Protein AF-A0A2D4GRT8-F1 (afdb_monomer_lite)

pLDDT: mean 92.21, std 10.58, range [47.88, 98.81]

Structure (mmCIF, N/CA/C/O backbone):
data_AF-A0A2D4GRT8-F1
#
_entry.id   AF-A0A2D4GRT8-F1
#
loop_
_atom_site.group_PDB
_atom_site.id
_atom_site.type_symbol
_atom_site.label_atom_id
_atom_site.label_alt_id
_atom_site.label_comp_id
_atom_site.label_asym_id
_atom_site.label_entity_id
_atom_site.label_seq_id
_atom_site.pdbx_PDB_ins_code
_atom_site.Cartn_x
_atom_site.Cartn_y
_atom_site.Cartn_z
_atom_site.occupancy
_atom_site.B_iso_or_equiv
_atom_site.auth_seq_id
_atom_site.auth_comp_id
_atom_site.auth_asym_id
_atom_site.auth_atom_id
_atom_site.pdbx_PDB_model_num
ATOM 1 N N . MET A 1 1 ? -21.016 11.960 30.760 1.00 47.88 1 MET A N 1
ATOM 2 C CA . MET A 1 1 ? -20.732 13.399 30.936 1.00 47.88 1 MET A CA 1
ATOM 3 C C . MET A 1 1 ? -21.434 14.141 29.796 1.00 47.88 1 MET A C 1
ATOM 5 O O . MET A 1 1 ? -21.063 13.926 28.653 1.00 47.88 1 MET A O 1
ATOM 9 N N . LYS A 1 2 ? -22.521 14.880 30.057 1.00 55.97 2 LYS A N 1
ATOM 10 C CA . LYS A 1 2 ? -23.228 15.712 29.059 1.00 55.97 2 LYS A CA 1
ATOM 11 C C . LYS A 1 2 ? -23.228 17.146 29.592 1.00 55.97 2 LYS A C 1
ATOM 13 O O . LYS A 1 2 ? -24.003 17.434 30.492 1.00 55.97 2 LYS A O 1
ATOM 18 N N . VAL A 1 3 ? -22.312 17.989 29.108 1.00 64.56 3 VAL A N 1
ATOM 19 C CA . VAL A 1 3 ? -22.168 19.398 29.547 1.00 64.56 3 VAL A CA 1
ATOM 20 C C . VAL A 1 3 ? -21.994 20.345 28.345 1.00 64.56 3 VAL A C 1
ATOM 22 O O . VAL A 1 3 ? -21.369 21.387 28.462 1.00 64.56 3 VAL A O 1
ATOM 25 N N . GLN A 1 4 ? -22.523 20.002 27.165 1.00 59.00 4 GLN A N 1
ATOM 26 C CA . GLN A 1 4 ? -22.635 20.945 26.042 1.00 59.00 4 GLN A CA 1
ATOM 27 C C . GLN A 1 4 ? -23.906 20.656 25.235 1.00 59.00 4 GLN A C 1
ATOM 29 O O . GLN A 1 4 ? -24.097 19.537 24.754 1.00 59.00 4 GLN A O 1
ATOM 34 N N . GLU A 1 5 ? -24.768 21.663 25.085 1.00 66.56 5 GLU A N 1
ATOM 35 C CA . GLU A 1 5 ? -25.962 21.637 24.229 1.00 66.56 5 GLU A CA 1
ATOM 36 C C . GLU A 1 5 ? -25.578 21.908 22.767 1.00 66.56 5 GLU A C 1
ATOM 38 O O . GLU A 1 5 ? -25.984 22.888 22.151 1.00 66.56 5 GLU A O 1
ATOM 43 N N . LEU A 1 6 ? -24.732 21.048 22.200 1.00 63.59 6 LEU A N 1
ATOM 44 C CA . LEU A 1 6 ? -24.509 21.036 20.757 1.00 63.59 6 LEU A CA 1
ATOM 45 C C . LEU A 1 6 ? -25.671 20.298 20.088 1.00 63.59 6 LEU A C 1
ATOM 47 O O . LEU A 1 6 ? -26.055 19.215 20.525 1.00 63.59 6 LEU A O 1
ATOM 51 N N . GLN A 1 7 ? -26.195 20.858 18.996 1.00 67.69 7 GLN A N 1
ATOM 52 C CA . GLN A 1 7 ? -27.313 20.278 18.238 1.00 67.69 7 GLN A CA 1
ATOM 53 C C . GLN A 1 7 ? -26.976 18.882 17.667 1.00 67.69 7 GLN A C 1
ATOM 55 O O . GLN A 1 7 ? -27.871 18.071 17.448 1.00 67.69 7 GLN A O 1
ATOM 60 N N . SER A 1 8 ? -25.683 18.578 17.481 1.00 68.88 8 SER A N 1
ATOM 61 C CA . SER A 1 8 ? -25.172 17.238 17.173 1.00 68.88 8 SER A CA 1
ATOM 62 C C . SER A 1 8 ? -23.700 17.104 17.605 1.00 68.88 8 SER A C 1
ATOM 64 O O . SER A 1 8 ? -22.806 17.400 16.809 1.00 68.88 8 SER A O 1
ATOM 66 N N . PRO A 1 9 ? -23.398 16.690 18.850 1.00 72.81 9 PRO A N 1
ATOM 67 C CA . PRO A 1 9 ? -22.017 16.481 19.276 1.00 72.81 9 PRO A CA 1
ATOM 68 C C . PRO A 1 9 ? -21.350 15.389 18.417 1.00 72.81 9 PRO A C 1
ATOM 70 O O . PRO A 1 9 ? -21.997 14.383 18.102 1.00 72.81 9 PRO A O 1
ATOM 73 N N . PRO A 1 10 ? -20.071 15.553 18.030 1.00 79.94 10 PRO A N 1
ATOM 74 C CA . PRO A 1 10 ? -19.378 14.567 17.214 1.00 79.94 10 PRO A CA 1
ATOM 75 C C . PRO A 1 10 ? -19.333 13.226 17.945 1.00 79.94 10 PRO A C 1
ATOM 77 O O . PRO A 1 10 ? -18.977 13.137 19.123 1.00 79.94 10 PRO A O 1
ATOM 80 N N . ARG A 1 11 ? -19.723 12.162 17.242 1.00 88.50 11 ARG A N 1
ATOM 81 C CA . ARG A 1 11 ? -19.757 10.819 17.818 1.00 88.50 11 ARG A CA 1
ATOM 82 C C . ARG A 1 11 ? -18.325 10.379 18.118 1.00 88.50 11 ARG A C 1
ATOM 84 O O . ARG A 1 11 ? -17.484 10.396 17.222 1.00 88.50 11 ARG A O 1
ATOM 91 N N . ALA A 1 12 ? -18.052 9.971 19.357 1.00 91.12 12 ALA A N 1
ATOM 92 C CA . ALA A 1 12 ? -16.699 9.627 19.805 1.00 91.12 12 ALA A CA 1
ATOM 93 C C . ALA A 1 12 ? -16.010 8.591 18.895 1.00 91.12 12 ALA A C 1
ATOM 95 O O . ALA A 1 12 ? -14.836 8.751 18.577 1.00 91.12 12 ALA A O 1
ATOM 96 N N . SER A 1 13 ? -16.753 7.595 18.397 1.00 92.12 13 SER A N 1
ATOM 97 C CA . SER A 1 13 ? -16.262 6.601 17.431 1.00 92.12 13 SER A CA 1
ATOM 98 C C . SER A 1 13 ? -15.693 7.230 16.154 1.00 92.12 13 SER A C 1
ATOM 100 O O . SER A 1 13 ? -14.648 6.800 15.675 1.00 92.12 13 SER A O 1
ATOM 102 N N . GLN A 1 14 ? -16.338 8.272 15.623 1.00 93.62 14 GLN A N 1
ATOM 103 C CA . GLN A 1 14 ? -15.890 8.969 14.414 1.00 93.62 14 GLN A CA 1
ATOM 104 C C . GLN A 1 14 ? -14.661 9.834 14.677 1.00 93.62 14 GLN A C 1
ATOM 106 O O . GLN A 1 14 ? -13.762 9.883 13.842 1.00 93.62 14 GLN A O 1
ATOM 111 N N . VAL A 1 15 ? -14.587 10.463 15.853 1.00 95.00 15 VAL A N 1
ATOM 112 C CA . VAL A 1 15 ? -13.396 11.217 16.268 1.00 95.00 15 VAL A CA 1
ATOM 113 C C . VAL A 1 15 ? -12.196 10.278 16.384 1.00 95.00 15 VAL A C 1
ATOM 115 O O . VAL A 1 15 ? -11.171 10.519 15.753 1.00 95.00 15 VAL A O 1
ATOM 118 N N . VAL A 1 16 ? -12.347 9.161 17.105 1.00 95.88 16 VAL A N 1
ATOM 119 C CA . VAL A 1 16 ? -11.279 8.160 17.261 1.00 95.88 16 VAL A CA 1
ATOM 120 C C . VAL A 1 16 ? -10.883 7.571 15.907 1.00 95.88 16 VAL A C 1
ATOM 122 O O . VAL A 1 16 ? -9.696 7.472 15.612 1.00 9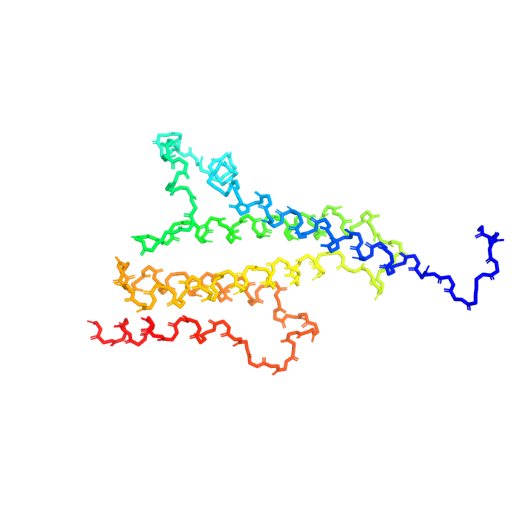5.88 16 VAL A O 1
ATOM 125 N N . LYS A 1 17 ? -11.852 7.250 15.038 1.00 96.12 17 LYS A N 1
ATOM 126 C CA . LYS A 1 17 ? -11.579 6.794 13.668 1.00 96.12 17 LYS A CA 1
ATOM 127 C C . LYS A 1 17 ? -10.758 7.817 12.875 1.00 96.12 17 LYS A C 1
ATOM 129 O O . LYS A 1 17 ? -9.830 7.422 12.175 1.00 96.12 17 LYS A O 1
ATOM 134 N N . GLY A 1 18 ? -11.073 9.108 12.990 1.00 96.88 18 GLY A N 1
ATOM 135 C CA . GLY A 1 18 ? -10.297 10.188 12.379 1.00 96.88 18 GLY A CA 1
ATOM 136 C C . GLY A 1 18 ? -8.853 10.228 12.884 1.00 96.88 18 GLY A C 1
ATOM 137 O O . GLY A 1 18 ? -7.929 10.282 12.076 1.00 96.88 18 GLY A O 1
ATOM 138 N N . CYS A 1 19 ? -8.648 10.108 14.198 1.00 97.81 19 CYS A N 1
ATOM 139 C CA . CYS A 1 19 ? -7.314 10.052 14.801 1.00 97.81 19 CYS A CA 1
ATOM 140 C C . CYS A 1 19 ? -6.511 8.826 14.343 1.00 97.81 19 CYS A C 1
ATOM 142 O O . CYS A 1 19 ? -5.340 8.967 14.005 1.00 97.81 19 CYS A O 1
ATOM 144 N N . VAL A 1 20 ? -7.139 7.646 14.275 1.00 97.94 20 VAL A N 1
ATOM 145 C CA . VAL A 1 20 ? -6.499 6.420 13.765 1.00 97.94 20 VAL A CA 1
ATOM 146 C C . VAL A 1 20 ? -6.042 6.622 12.320 1.00 97.94 20 VAL A C 1
ATOM 148 O O . VAL A 1 20 ? -4.893 6.343 12.000 1.00 97.94 20 VAL A O 1
ATOM 151 N N . ARG A 1 21 ? -6.893 7.181 11.448 1.00 98.38 21 ARG A N 1
ATOM 152 C CA . ARG A 1 21 ? -6.507 7.468 10.054 1.00 98.38 21 ARG A CA 1
ATOM 153 C C . ARG A 1 21 ? -5.374 8.491 9.972 1.00 98.38 21 ARG A C 1
ATOM 155 O O . ARG A 1 21 ? -4.477 8.310 9.160 1.00 98.38 21 ARG A O 1
ATOM 162 N N . ALA A 1 22 ? -5.387 9.538 10.796 1.00 98.38 22 ALA A N 1
ATOM 163 C CA . ALA A 1 22 ? -4.301 10.518 10.833 1.00 98.38 22 ALA A CA 1
ATOM 164 C C . ALA A 1 22 ? -2.969 9.872 11.250 1.00 98.38 22 ALA A C 1
ATOM 166 O O . ALA A 1 22 ? -1.965 10.066 10.572 1.00 98.38 22 ALA A O 1
ATOM 167 N N . CYS A 1 23 ? -2.987 9.039 12.295 1.00 98.50 23 CYS A N 1
ATOM 168 C CA . CYS A 1 23 ? -1.820 8.273 12.726 1.00 98.50 23 CYS A CA 1
ATOM 169 C C . CYS A 1 23 ? -1.288 7.384 11.598 1.00 98.50 23 CYS A C 1
ATOM 171 O O . CYS A 1 23 ? -0.103 7.442 11.311 1.00 98.50 23 CYS A O 1
ATOM 173 N N . LEU A 1 24 ? -2.159 6.647 10.903 1.00 98.75 24 LEU A N 1
ATOM 174 C CA . LEU A 1 24 ? -1.772 5.777 9.788 1.00 98.75 24 LEU A CA 1
ATOM 175 C C . LEU A 1 24 ? -1.136 6.533 8.615 1.00 98.75 24 LEU A C 1
ATOM 177 O O . LEU A 1 24 ? -0.197 6.022 8.015 1.00 98.75 24 LEU A O 1
ATOM 181 N N . ASN A 1 25 ? -1.598 7.751 8.304 1.00 98.50 25 ASN A N 1
ATOM 182 C CA . ASN A 1 25 ? -0.949 8.585 7.285 1.00 98.50 25 ASN A CA 1
ATOM 183 C C . ASN A 1 25 ? 0.490 8.935 7.694 1.00 98.50 25 ASN A C 1
ATOM 185 O O . ASN A 1 25 ? 1.412 8.756 6.903 1.00 98.50 25 ASN A O 1
ATOM 189 N N . SER A 1 26 ? 0.693 9.369 8.942 1.00 98.69 26 SER A N 1
ATOM 190 C CA . SER A 1 26 ? 2.036 9.648 9.467 1.00 98.69 26 SER A CA 1
ATOM 191 C C . SER A 1 26 ? 2.900 8.389 9.565 1.00 98.69 26 SER A C 1
ATOM 193 O O . SER A 1 26 ? 4.093 8.442 9.283 1.00 98.69 26 SER A O 1
ATOM 195 N N . THR A 1 27 ? 2.314 7.245 9.925 1.00 98.69 27 THR A N 1
ATOM 196 C CA . THR A 1 27 ? 3.017 5.958 9.961 1.00 98.69 27 THR A CA 1
ATOM 197 C C . THR A 1 27 ? 3.481 5.558 8.568 1.00 98.69 27 THR A C 1
ATOM 199 O O . THR A 1 27 ? 4.632 5.161 8.419 1.00 98.69 27 THR A O 1
ATOM 202 N N . TYR A 1 28 ? 2.628 5.697 7.548 1.00 98.81 28 TYR A N 1
ATOM 203 C CA . TYR A 1 28 ? 3.001 5.421 6.163 1.00 98.81 28 TYR A CA 1
ATOM 204 C C . TYR A 1 28 ? 4.178 6.296 5.711 1.00 98.81 28 TYR A C 1
ATOM 206 O O . TYR A 1 28 ? 5.178 5.774 5.224 1.00 98.81 28 TYR A O 1
ATOM 214 N N . GLU A 1 29 ? 4.101 7.609 5.943 1.00 98.50 29 GLU A N 1
ATOM 215 C CA . GLU A 1 29 ? 5.189 8.544 5.632 1.00 98.50 29 GLU A CA 1
ATOM 216 C C . GLU A 1 29 ? 6.493 8.153 6.346 1.00 98.50 29 GLU A C 1
ATOM 218 O O . GLU A 1 29 ? 7.566 8.133 5.740 1.00 98.50 29 GLU A O 1
ATOM 223 N N . TYR A 1 30 ? 6.407 7.769 7.621 1.00 98.31 30 TYR A N 1
ATOM 224 C CA . TYR A 1 30 ? 7.562 7.324 8.391 1.00 98.31 30 TYR A CA 1
ATOM 225 C C . TYR A 1 30 ? 8.188 6.042 7.824 1.00 98.31 30 TYR A C 1
ATOM 227 O O . TYR A 1 30 ? 9.400 6.012 7.598 1.00 98.31 30 TYR A O 1
ATOM 235 N N . ILE A 1 31 ? 7.397 4.995 7.557 1.00 98.19 31 ILE A N 1
ATOM 236 C CA . ILE A 1 31 ? 7.942 3.735 7.026 1.00 98.19 31 ILE A CA 1
ATOM 237 C C . ILE A 1 31 ? 8.453 3.883 5.593 1.00 98.19 31 ILE A C 1
ATOM 239 O O . ILE A 1 31 ? 9.390 3.185 5.220 1.00 98.19 31 ILE A O 1
ATOM 243 N N . PHE A 1 32 ? 7.876 4.787 4.800 1.00 97.94 32 PHE A N 1
ATOM 244 C CA . PHE A 1 32 ? 8.336 5.068 3.446 1.00 97.94 32 PHE A CA 1
ATOM 245 C C . PHE A 1 32 ? 9.714 5.736 3.475 1.00 97.94 32 PHE A C 1
ATOM 247 O O . PHE A 1 32 ? 10.651 5.252 2.841 1.00 97.94 32 PHE A O 1
ATOM 254 N N . ASN A 1 33 ? 9.863 6.792 4.282 1.00 96.31 33 ASN A N 1
ATOM 255 C CA . ASN A 1 33 ? 11.105 7.560 4.387 1.00 96.31 33 ASN A CA 1
ATOM 256 C C . ASN A 1 33 ? 12.248 6.789 5.066 1.00 96.31 33 ASN A C 1
ATOM 258 O O . ASN A 1 33 ? 13.411 7.080 4.809 1.00 96.31 33 ASN A O 1
ATOM 262 N N . ASN A 1 34 ? 11.934 5.801 5.911 1.00 95.69 34 ASN A N 1
ATOM 263 C CA . ASN A 1 34 ? 12.923 5.024 6.672 1.00 95.69 34 ASN A CA 1
ATOM 264 C C . ASN A 1 34 ? 12.923 3.535 6.278 1.00 95.69 34 ASN A C 1
ATOM 266 O O . ASN A 1 34 ? 13.363 2.679 7.047 1.00 95.69 34 ASN A O 1
ATOM 270 N N . CYS A 1 35 ? 12.408 3.204 5.087 1.00 95.88 35 CYS A N 1
ATOM 271 C CA . CYS A 1 35 ? 12.128 1.826 4.681 1.00 95.88 35 CYS A CA 1
ATOM 272 C C . CYS A 1 35 ? 13.355 0.913 4.780 1.00 95.88 35 CYS A C 1
ATOM 274 O O . CYS A 1 35 ? 13.269 -0.193 5.316 1.00 95.88 35 CYS A O 1
ATOM 276 N N . HIS A 1 36 ? 14.501 1.385 4.283 1.00 92.00 36 HIS A N 1
ATOM 277 C CA . HIS A 1 36 ? 15.737 0.614 4.298 1.00 92.00 36 HIS A CA 1
ATOM 278 C C . HIS A 1 36 ? 16.186 0.296 5.728 1.00 92.00 36 HIS A C 1
ATOM 280 O O . HIS A 1 36 ? 16.397 -0.871 6.043 1.00 92.00 36 HIS A O 1
ATOM 286 N N . GLU A 1 37 ? 16.293 1.305 6.597 1.00 91.94 37 GLU A N 1
ATOM 287 C CA . GLU A 1 37 ? 16.740 1.131 7.985 1.00 91.94 37 GLU A CA 1
ATOM 288 C C . GLU A 1 37 ? 15.811 0.192 8.765 1.00 91.94 37 GLU A C 1
ATOM 290 O O . GLU A 1 37 ? 16.274 -0.771 9.380 1.00 91.94 37 GLU A O 1
ATOM 295 N N . LEU A 1 38 ? 14.497 0.432 8.698 1.00 94.44 38 LEU A N 1
ATOM 296 C CA . LEU A 1 38 ? 13.498 -0.365 9.412 1.00 94.44 38 LEU A CA 1
ATOM 297 C C . LEU A 1 38 ? 13.513 -1.824 8.950 1.00 94.44 38 LEU A C 1
ATOM 299 O O . LEU A 1 38 ? 13.539 -2.738 9.775 1.00 94.44 38 LEU A O 1
ATOM 303 N N . TYR A 1 39 ? 13.554 -2.051 7.633 1.00 94.19 39 TYR A N 1
ATOM 304 C CA . TYR A 1 39 ? 13.611 -3.401 7.086 1.00 94.19 39 TYR A CA 1
ATOM 305 C C . TYR A 1 39 ? 14.908 -4.115 7.478 1.00 94.19 39 TYR A C 1
ATOM 307 O O . TYR A 1 39 ? 14.869 -5.265 7.914 1.00 94.19 39 TYR A O 1
ATOM 315 N N . SER A 1 40 ? 16.053 -3.441 7.344 1.00 91.69 40 SER A N 1
ATOM 316 C CA . SER A 1 40 ? 17.363 -4.004 7.676 1.00 91.69 40 SER A CA 1
ATOM 317 C C . SER A 1 40 ? 17.459 -4.376 9.156 1.00 91.69 40 SER A C 1
ATOM 319 O O . SER A 1 40 ? 17.954 -5.448 9.492 1.00 91.69 40 SER A O 1
ATOM 321 N N . ARG A 1 41 ? 16.933 -3.534 10.050 1.00 90.56 41 ARG A N 1
ATOM 322 C CA . ARG A 1 41 ? 16.958 -3.777 11.496 1.00 90.56 41 ARG A CA 1
ATOM 323 C C . ARG A 1 41 ? 16.141 -5.000 11.917 1.00 90.56 41 ARG A C 1
ATOM 325 O O . ARG A 1 41 ? 16.545 -5.706 12.835 1.00 90.56 41 ARG A O 1
ATOM 332 N N . GLU A 1 42 ? 14.988 -5.228 11.291 1.00 90.12 42 GLU A N 1
ATOM 333 C CA . GLU A 1 42 ? 14.007 -6.218 11.766 1.00 90.12 42 GLU A CA 1
ATOM 334 C C . GLU A 1 42 ? 14.005 -7.525 10.966 1.00 90.12 42 GLU A C 1
ATOM 336 O O . GLU A 1 42 ? 13.747 -8.589 11.528 1.00 90.12 42 GLU A O 1
ATOM 341 N N . TYR A 1 43 ? 14.304 -7.470 9.667 1.00 89.94 43 TYR A N 1
ATOM 342 C CA . TYR A 1 43 ? 14.099 -8.596 8.748 1.00 89.94 43 TYR A CA 1
ATOM 343 C C . TYR A 1 43 ? 15.383 -9.091 8.083 1.00 89.94 43 TYR A C 1
ATOM 345 O O . TYR A 1 43 ? 15.374 -10.136 7.423 1.00 89.94 43 TYR A O 1
ATOM 353 N N . GLN A 1 44 ? 16.495 -8.374 8.233 1.00 83.12 44 GLN A N 1
ATOM 354 C CA . GLN A 1 44 ? 17.746 -8.736 7.588 1.00 83.12 44 GLN A CA 1
ATOM 355 C C . GLN A 1 44 ? 18.689 -9.462 8.549 1.00 83.12 44 GLN A C 1
ATOM 357 O O . GLN A 1 44 ? 19.299 -8.879 9.434 1.00 83.12 44 GLN A O 1
ATOM 362 N N . VAL A 1 45 ? 18.819 -10.773 8.342 1.00 73.00 45 VAL A N 1
ATOM 363 C CA . VAL A 1 45 ? 19.590 -11.674 9.219 1.00 73.00 45 VAL A CA 1
ATOM 364 C C . VAL A 1 45 ? 21.105 -11.590 8.974 1.00 73.00 45 VAL A C 1
ATOM 366 O O . VAL A 1 45 ? 21.891 -11.951 9.845 1.00 73.00 45 VAL A O 1
ATOM 369 N N . ASP A 1 46 ? 21.528 -11.124 7.794 1.00 72.38 46 ASP A N 1
ATOM 370 C CA . ASP A 1 46 ? 22.943 -11.017 7.424 1.00 72.38 46 ASP A CA 1
ATOM 371 C C . ASP A 1 46 ? 23.461 -9.576 7.624 1.00 72.38 46 ASP A C 1
ATOM 373 O O . ASP A 1 46 ? 23.138 -8.699 6.807 1.00 72.38 46 ASP A O 1
ATOM 377 N N . PRO A 1 47 ? 24.279 -9.319 8.666 1.00 63.25 47 PRO A N 1
ATOM 378 C CA . PRO A 1 47 ? 24.826 -7.993 8.942 1.00 63.25 47 PRO A CA 1
ATOM 379 C C . PRO A 1 47 ? 25.783 -7.500 7.847 1.00 63.25 47 PRO A C 1
ATOM 381 O O . PRO A 1 47 ? 25.928 -6.295 7.680 1.00 63.25 47 PRO A O 1
ATOM 384 N N . ASN A 1 48 ? 26.378 -8.386 7.037 1.00 65.69 48 ASN A N 1
ATOM 385 C CA . ASN A 1 48 ? 27.251 -7.974 5.930 1.00 65.69 48 ASN A CA 1
ATOM 386 C C . ASN A 1 48 ? 26.470 -7.457 4.716 1.00 65.69 48 ASN A C 1
ATOM 388 O O . ASN A 1 48 ? 27.023 -6.730 3.894 1.00 65.69 48 ASN A O 1
ATOM 392 N N . LYS A 1 49 ? 25.186 -7.816 4.592 1.00 63.09 49 LYS A N 1
ATOM 393 C CA . LYS A 1 49 ? 24.289 -7.248 3.576 1.00 63.09 49 LYS A CA 1
ATOM 394 C C . LYS A 1 49 ? 23.673 -5.930 4.018 1.00 63.09 49 LYS A C 1
ATOM 396 O O . LYS A 1 49 ? 23.038 -5.270 3.199 1.00 63.09 49 LYS A O 1
ATOM 401 N N . ALA A 1 50 ? 23.791 -5.554 5.296 1.00 60.22 50 ALA A N 1
ATOM 402 C CA . ALA A 1 50 ? 23.341 -4.254 5.795 1.00 60.22 50 ALA A CA 1
ATOM 403 C C . ALA A 1 50 ? 24.361 -3.173 5.405 1.00 60.22 50 ALA A C 1
ATOM 405 O O . ALA A 1 50 ? 24.652 -2.271 6.183 1.00 60.22 50 ALA A O 1
ATOM 406 N N . GLN A 1 51 ? 24.959 -3.317 4.214 1.00 59.84 51 GLN A N 1
ATOM 407 C CA . GLN A 1 51 ? 25.787 -2.289 3.616 1.00 59.84 51 GLN A CA 1
ATOM 408 C C . GLN A 1 51 ? 24.954 -1.019 3.597 1.00 59.84 51 GLN A C 1
ATOM 410 O O . GLN A 1 51 ? 23.847 -1.016 3.055 1.00 59.84 51 GLN A O 1
ATOM 415 N N . GLU A 1 52 ? 25.496 0.017 4.231 1.00 67.12 52 GLU A N 1
ATOM 416 C CA . GLU A 1 52 ? 24.976 1.374 4.205 1.00 67.12 52 GLU A CA 1
ATOM 417 C C . GLU A 1 52 ? 24.912 1.817 2.739 1.00 67.12 52 GLU A C 1
ATOM 419 O O . GLU A 1 52 ? 25.877 2.338 2.180 1.00 67.12 52 GLU A O 1
ATOM 424 N N . LEU A 1 53 ? 23.788 1.533 2.076 1.00 71.62 53 LEU A N 1
ATOM 425 C CA . LEU A 1 53 ? 23.480 2.148 0.795 1.00 71.62 53 LEU A CA 1
ATOM 426 C C . LEU A 1 53 ? 23.470 3.662 1.031 1.00 71.62 53 LEU A C 1
ATOM 428 O O . LEU A 1 53 ? 22.935 4.097 2.058 1.00 71.62 53 LEU A O 1
ATOM 432 N N . PRO A 1 54 ? 24.032 4.477 0.127 1.00 80.25 54 PRO A N 1
ATOM 433 C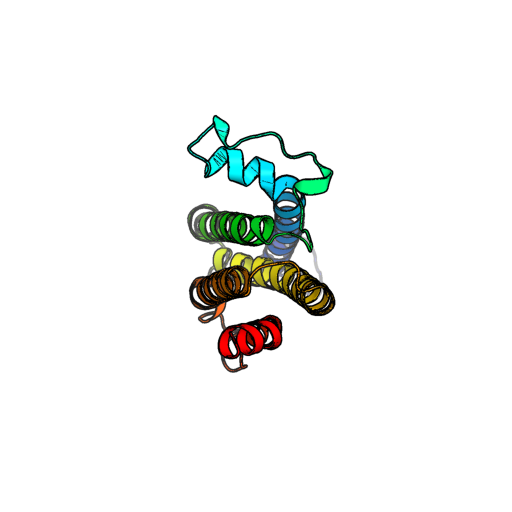 CA . PRO A 1 54 ? 23.921 5.925 0.233 1.00 80.25 54 PRO A CA 1
ATOM 434 C C . PRO A 1 54 ? 22.450 6.332 0.413 1.00 80.25 54 PRO A C 1
ATOM 436 O O . PRO A 1 54 ? 21.587 5.704 -0.205 1.00 80.25 54 PRO A O 1
ATOM 439 N N . PRO A 1 55 ? 22.126 7.354 1.227 1.00 76.88 55 PRO A N 1
ATOM 440 C CA . PRO A 1 55 ? 20.739 7.761 1.467 1.00 76.88 55 PRO A CA 1
ATOM 441 C C . PRO A 1 55 ? 19.935 7.996 0.179 1.00 76.88 55 PRO A C 1
ATOM 443 O O . PRO A 1 55 ? 18.769 7.615 0.110 1.00 76.88 55 PRO A O 1
ATOM 446 N N . GLU A 1 56 ? 20.565 8.540 -0.869 1.00 77.94 56 GLU A N 1
ATOM 447 C CA . GLU A 1 56 ? 19.942 8.717 -2.188 1.00 77.94 56 GLU A CA 1
ATOM 448 C C . GLU A 1 56 ? 19.513 7.412 -2.892 1.00 77.94 56 GLU A C 1
ATOM 450 O O . GLU A 1 56 ? 18.655 7.451 -3.772 1.00 77.94 56 GLU A O 1
ATOM 455 N N . GLU A 1 57 ? 20.069 6.258 -2.514 1.00 79.81 57 GLU A N 1
ATOM 456 C CA . GLU A 1 57 ? 19.782 4.948 -3.116 1.00 79.81 57 GLU A CA 1
ATOM 457 C C . GLU A 1 57 ? 18.839 4.079 -2.267 1.00 79.81 57 GLU A C 1
ATOM 459 O O . GLU A 1 57 ? 18.483 2.971 -2.669 1.00 79.81 57 GLU A O 1
ATOM 464 N N . GLN A 1 58 ? 18.420 4.560 -1.092 1.00 85.69 58 GLN A N 1
ATOM 465 C CA . GLN A 1 58 ? 17.580 3.794 -0.165 1.00 85.69 58 GLN A CA 1
ATOM 466 C C . GLN A 1 58 ? 16.076 3.866 -0.478 1.00 85.69 58 GLN A C 1
ATOM 468 O O . GLN A 1 58 ? 15.316 3.034 0.022 1.00 85.69 58 GLN A O 1
ATOM 473 N N . GLY A 1 59 ? 15.648 4.847 -1.278 1.00 91.50 59 GLY A N 1
ATOM 474 C CA . GLY A 1 59 ? 14.255 5.049 -1.686 1.00 91.50 59 GLY A CA 1
ATOM 475 C C . GLY A 1 59 ? 13.867 4.323 -2.985 1.00 91.50 59 GLY A C 1
ATOM 476 O O . GLY A 1 59 ? 14.623 3.494 -3.498 1.00 91.50 59 GLY A O 1
ATOM 477 N N . PRO A 1 60 ? 12.686 4.636 -3.551 1.00 95.06 60 PRO A N 1
ATOM 478 C CA . PRO A 1 60 ? 12.297 4.160 -4.875 1.00 95.06 60 PRO A CA 1
ATOM 479 C C . PRO A 1 60 ? 13.329 4.544 -5.941 1.00 95.06 60 PRO A C 1
ATOM 481 O O . PRO A 1 60 ? 13.799 5.679 -5.988 1.00 95.06 60 PRO A O 1
ATOM 484 N N . SER A 1 61 ? 13.643 3.614 -6.841 1.00 94.62 61 SER A N 1
ATOM 485 C CA . SER A 1 61 ? 14.606 3.819 -7.922 1.00 94.62 61 SER A CA 1
ATOM 486 C C . SER A 1 61 ? 14.052 3.275 -9.229 1.00 94.62 61 SER A C 1
ATOM 488 O O . SER A 1 61 ? 13.465 2.206 -9.251 1.00 94.62 61 SER A O 1
ATOM 490 N N . VAL A 1 62 ? 14.297 3.956 -10.349 1.00 95.62 62 VAL A N 1
ATOM 491 C CA . VAL A 1 62 ? 13.948 3.413 -11.677 1.00 95.62 62 VAL A CA 1
ATOM 492 C C . VAL A 1 62 ? 14.879 2.273 -12.112 1.00 95.62 62 VAL A C 1
ATOM 494 O O . VAL A 1 62 ? 14.563 1.538 -13.047 1.00 95.62 62 VAL A O 1
ATOM 497 N N . LYS A 1 63 ? 16.036 2.125 -11.448 1.00 95.38 63 LYS A N 1
ATOM 498 C CA . LYS A 1 63 ? 17.100 1.169 -11.802 1.00 95.38 63 LYS A CA 1
ATOM 499 C C . LYS A 1 63 ? 16.975 -0.188 -11.101 1.00 95.38 63 LYS A C 1
ATOM 501 O O . LYS A 1 63 ? 17.657 -1.124 -11.502 1.00 95.38 63 LYS A O 1
ATOM 506 N N . ASN A 1 64 ? 16.172 -0.290 -10.042 1.00 94.62 64 ASN A N 1
ATOM 507 C CA . ASN A 1 64 ? 15.913 -1.533 -9.311 1.00 94.62 64 ASN A CA 1
ATOM 508 C C . ASN A 1 64 ? 14.525 -1.479 -8.651 1.00 94.62 64 ASN A C 1
ATOM 510 O O . ASN A 1 64 ? 13.925 -0.415 -8.571 1.00 94.62 64 ASN A O 1
ATOM 514 N N . LEU A 1 65 ? 14.020 -2.608 -8.152 1.00 96.81 65 LEU A N 1
ATOM 515 C CA . LEU A 1 65 ? 12.710 -2.678 -7.490 1.00 96.81 65 LEU A CA 1
ATOM 516 C C . LEU A 1 65 ? 12.807 -2.984 -5.990 1.00 96.81 65 LEU A C 1
ATOM 518 O O . LEU A 1 65 ? 11.778 -3.217 -5.367 1.00 96.81 65 LEU A O 1
ATOM 522 N N . ASP A 1 66 ? 14.001 -2.981 -5.393 1.00 94.19 66 ASP A N 1
ATOM 523 C CA . ASP A 1 66 ? 14.256 -3.563 -4.065 1.00 94.19 66 ASP A CA 1
ATOM 524 C C . ASP A 1 66 ? 13.519 -2.851 -2.926 1.00 94.19 66 ASP A C 1
ATOM 526 O O . ASP A 1 66 ? 13.185 -3.470 -1.912 1.00 94.19 66 ASP A O 1
ATOM 530 N N . PHE A 1 67 ? 13.244 -1.557 -3.094 1.00 97.12 67 PHE A N 1
ATOM 531 C CA . PHE A 1 67 ? 12.487 -0.750 -2.140 1.00 97.12 67 PHE A CA 1
ATOM 532 C C . PHE A 1 67 ? 11.065 -1.292 -1.926 1.00 97.12 67 PHE A C 1
ATOM 534 O O . PHE A 1 67 ? 10.622 -1.476 -0.792 1.00 97.12 67 PHE A O 1
ATOM 541 N N . TRP A 1 68 ? 10.346 -1.614 -3.005 1.00 98.44 68 TRP A N 1
ATOM 542 C CA . TRP A 1 68 ? 8.916 -1.920 -2.930 1.00 98.44 68 TRP A CA 1
ATOM 543 C C . TRP A 1 68 ? 8.593 -3.199 -2.150 1.00 98.44 68 TRP A C 1
ATOM 545 O O . TRP A 1 68 ? 7.704 -3.165 -1.296 1.00 98.44 68 TRP A O 1
ATOM 555 N N . PRO A 1 69 ? 9.301 -4.331 -2.345 1.00 98.06 69 PRO A N 1
ATOM 556 C CA . PRO A 1 69 ? 9.110 -5.506 -1.514 1.00 98.06 69 PRO A CA 1
ATOM 557 C C . PRO A 1 69 ? 9.385 -5.245 -0.034 1.00 98.06 69 PRO A C 1
ATOM 559 O O . PRO A 1 69 ? 8.693 -5.849 0.787 1.00 98.06 69 PRO A O 1
ATOM 562 N N . LYS A 1 70 ? 10.357 -4.392 0.314 1.00 97.50 70 LYS A N 1
ATOM 563 C CA . LYS A 1 70 ? 10.649 -4.035 1.710 1.00 97.50 70 LYS A CA 1
ATOM 564 C C . LYS A 1 70 ? 9.510 -3.216 2.306 1.00 97.50 70 LYS A C 1
ATOM 566 O O . LYS A 1 70 ? 9.012 -3.566 3.373 1.00 97.50 70 LYS A O 1
ATOM 571 N N . LEU A 1 71 ? 9.025 -2.215 1.570 1.00 98.69 71 LEU A N 1
ATOM 572 C CA . LEU A 1 71 ? 7.883 -1.401 1.980 1.00 98.69 71 LEU A CA 1
ATOM 573 C C . LEU A 1 71 ? 6.625 -2.255 2.191 1.00 98.69 71 LEU A C 1
ATOM 575 O O . LEU A 1 71 ? 5.959 -2.102 3.209 1.00 98.69 71 LEU A O 1
ATOM 579 N N . ILE A 1 72 ? 6.337 -3.211 1.297 1.00 98.75 72 ILE A N 1
ATOM 580 C CA . ILE A 1 72 ? 5.217 -4.153 1.475 1.00 98.75 72 ILE A CA 1
ATOM 581 C C . ILE A 1 72 ? 5.364 -4.940 2.785 1.00 98.75 72 ILE A C 1
ATOM 583 O O . ILE A 1 72 ? 4.384 -5.104 3.506 1.00 98.75 72 ILE A O 1
ATOM 587 N N . THR A 1 73 ? 6.568 -5.417 3.115 1.00 98.50 73 THR A N 1
ATOM 588 C CA . THR A 1 73 ? 6.807 -6.135 4.378 1.00 98.50 73 THR A CA 1
ATOM 589 C C . THR A 1 73 ? 6.535 -5.241 5.594 1.00 98.50 73 THR A C 1
ATOM 591 O O . THR A 1 73 ? 5.886 -5.686 6.537 1.00 98.50 73 THR A O 1
ATOM 594 N N . LEU A 1 74 ? 6.961 -3.975 5.565 1.00 98.62 74 LEU A N 1
ATOM 595 C CA . LEU A 1 74 ? 6.683 -3.027 6.650 1.00 98.62 74 LEU A CA 1
ATOM 596 C C . LEU A 1 74 ? 5.189 -2.690 6.758 1.00 98.62 74 LEU A C 1
ATOM 598 O O . LEU A 1 74 ? 4.654 -2.671 7.861 1.00 98.62 74 LEU A O 1
ATOM 602 N N . ILE A 1 75 ? 4.490 -2.500 5.633 1.00 98.75 75 ILE A N 1
ATOM 603 C CA . ILE A 1 75 ? 3.031 -2.300 5.613 1.00 98.75 75 ILE A CA 1
ATOM 604 C C . ILE A 1 75 ? 2.317 -3.477 6.284 1.00 98.75 75 ILE A C 1
ATOM 606 O O . ILE A 1 75 ? 1.452 -3.264 7.128 1.00 98.75 75 ILE A O 1
ATOM 610 N N . VAL A 1 76 ? 2.699 -4.711 5.944 1.00 98.69 76 VAL A N 1
ATOM 611 C CA . VAL A 1 76 ? 2.153 -5.923 6.571 1.00 98.69 76 VAL A CA 1
ATOM 612 C C . VAL A 1 76 ? 2.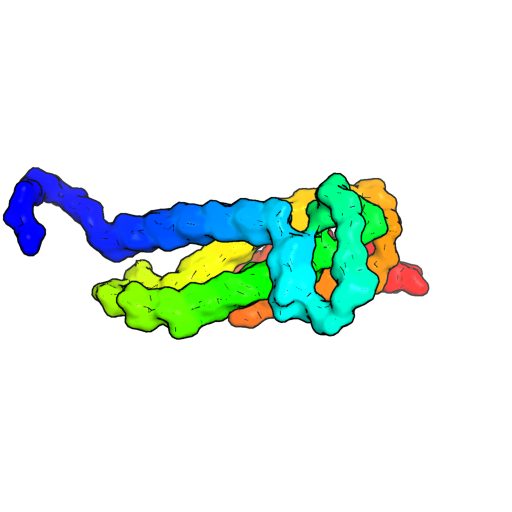394 -5.918 8.078 1.00 98.69 76 VAL A C 1
ATOM 614 O O . VAL A 1 76 ? 1.466 -6.196 8.832 1.00 98.69 76 VAL A O 1
ATOM 617 N N . SER A 1 77 ? 3.606 -5.558 8.513 1.00 98.50 77 SER A N 1
ATOM 618 C CA . SER A 1 77 ? 3.951 -5.450 9.936 1.00 98.50 77 SER A CA 1
ATOM 619 C C . SER A 1 77 ? 3.002 -4.504 10.678 1.00 98.50 77 SER A C 1
ATOM 621 O O . SER A 1 77 ? 2.416 -4.891 11.688 1.00 98.50 77 SER A O 1
ATOM 623 N N . ILE A 1 78 ? 2.764 -3.305 10.132 1.00 98.62 78 ILE A N 1
ATOM 624 C CA . ILE A 1 78 ? 1.847 -2.325 10.731 1.00 98.62 78 ILE A CA 1
ATOM 625 C C . ILE A 1 78 ? 0.408 -2.846 10.760 1.00 98.62 78 ILE A C 1
ATOM 627 O O . ILE A 1 78 ? -0.254 -2.769 11.791 1.00 98.62 78 ILE A O 1
ATOM 631 N N . VAL A 1 79 ? -0.086 -3.413 9.655 1.00 98.62 79 VAL A N 1
ATOM 632 C CA . VAL A 1 79 ? -1.469 -3.913 9.589 1.00 98.62 79 VAL A CA 1
ATOM 633 C C . VAL A 1 79 ? -1.696 -5.057 10.584 1.00 98.62 79 VAL A C 1
ATOM 635 O O . VAL A 1 79 ? -2.748 -5.115 11.229 1.00 98.62 79 VAL A O 1
ATOM 638 N N . GLU A 1 80 ? -0.723 -5.955 10.747 1.00 98.44 80 GLU A N 1
ATOM 639 C CA . GLU A 1 80 ? -0.791 -7.012 11.757 1.00 98.44 80 GLU A CA 1
ATOM 640 C C . GLU A 1 80 ? -0.684 -6.458 13.181 1.00 98.44 80 GLU A C 1
ATOM 642 O O . GLU A 1 80 ? -1.428 -6.903 14.055 1.00 98.44 80 GLU A O 1
ATOM 647 N N . GLU A 1 81 ? 0.166 -5.465 13.439 1.00 98.38 81 GLU A N 1
ATOM 648 C CA . GLU A 1 81 ? 0.237 -4.808 14.749 1.00 98.38 81 GLU A CA 1
ATOM 649 C C . GLU A 1 81 ? -1.092 -4.118 15.106 1.00 98.38 81 GLU A C 1
ATOM 651 O O . GLU A 1 81 ? -1.639 -4.315 16.194 1.00 98.38 81 GLU A O 1
ATOM 656 N N . ASP A 1 82 ? -1.689 -3.386 14.168 1.00 98.50 82 ASP A N 1
ATOM 657 C CA . ASP A 1 82 ? -2.988 -2.733 14.339 1.00 98.50 82 ASP A CA 1
ATOM 658 C C . ASP A 1 82 ? -4.122 -3.712 14.609 1.00 98.50 82 ASP A C 1
ATOM 660 O O . ASP A 1 82 ? -5.023 -3.446 15.413 1.00 98.50 82 ASP A O 1
ATOM 664 N N . LYS A 1 83 ? -4.083 -4.868 13.955 1.00 97.31 83 LYS A N 1
ATOM 665 C CA . LYS A 1 83 ? -5.064 -5.932 14.139 1.00 97.31 83 LYS A CA 1
ATOM 666 C C . LYS A 1 83 ? -4.881 -6.668 15.465 1.00 97.31 83 LYS A C 1
ATOM 668 O O . LYS A 1 83 ? -5.879 -6.954 16.126 1.00 97.31 83 LYS A O 1
ATOM 673 N N . ASN A 1 84 ? -3.647 -6.986 15.842 1.00 98.06 84 ASN A N 1
ATOM 674 C CA . ASN A 1 84 ? -3.361 -7.908 16.942 1.00 98.06 84 ASN A CA 1
ATOM 675 C C . ASN A 1 84 ? -3.105 -7.187 18.275 1.00 98.06 84 ASN A C 1
ATOM 677 O O . ASN A 1 84 ? -3.445 -7.728 19.326 1.00 98.06 84 ASN A O 1
ATOM 681 N N . SER A 1 85 ? -2.571 -5.964 18.240 1.00 97.38 85 SER A N 1
ATOM 682 C CA . SER A 1 85 ? -2.203 -5.179 19.425 1.00 97.38 85 SER A CA 1
ATOM 683 C C . SER A 1 85 ? -3.189 -4.043 19.692 1.00 97.38 85 SER A C 1
ATOM 685 O O . SER A 1 85 ? -3.724 -3.937 20.798 1.00 97.38 85 SER A O 1
ATOM 687 N N . TYR A 1 86 ? -3.484 -3.206 18.690 1.00 97.25 86 TYR A N 1
ATOM 688 C CA . TYR A 1 86 ? -4.294 -1.998 18.905 1.00 97.25 86 TYR A CA 1
ATOM 689 C C . TYR A 1 86 ? -5.806 -2.252 18.867 1.00 97.25 86 TYR A C 1
ATOM 691 O O . TYR A 1 86 ? -6.541 -1.694 19.687 1.00 97.25 86 TYR A O 1
ATOM 699 N N . ALA A 1 87 ? -6.300 -3.112 17.970 1.00 96.69 87 ALA A N 1
ATOM 700 C CA . ALA A 1 87 ? -7.734 -3.394 17.871 1.00 96.69 87 ALA A CA 1
ATOM 701 C C . ALA A 1 87 ? -8.357 -3.949 19.174 1.00 96.69 87 ALA A C 1
ATOM 703 O O . ALA A 1 87 ? -9.437 -3.475 19.536 1.00 96.69 87 ALA A O 1
ATOM 704 N N . PRO A 1 88 ? -7.722 -4.880 19.924 1.00 96.81 88 PRO A N 1
ATOM 705 C CA . PRO A 1 88 ? -8.269 -5.353 21.201 1.00 96.81 88 PRO A CA 1
ATOM 706 C C . PRO A 1 88 ? -8.370 -4.255 22.269 1.00 96.81 88 PRO A C 1
ATOM 708 O O . PRO A 1 88 ? -9.291 -4.270 23.086 1.00 96.81 88 PRO A O 1
ATOM 711 N N . VAL A 1 89 ? -7.442 -3.292 22.254 1.00 96.75 89 VAL A N 1
ATOM 712 C CA . VAL A 1 89 ? -7.396 -2.172 23.209 1.00 96.75 89 VAL A CA 1
ATOM 713 C C . VAL A 1 89 ? -8.450 -1.111 22.867 1.00 96.75 89 VAL A C 1
ATOM 715 O O . VAL A 1 89 ? -9.115 -0.570 23.756 1.00 96.75 89 VAL A O 1
ATOM 718 N N . LEU A 1 90 ? -8.660 -0.844 21.575 1.00 94.88 90 LEU A N 1
ATOM 719 C CA . LEU A 1 90 ? -9.616 0.143 21.058 1.00 94.88 90 LEU A CA 1
ATOM 720 C C . LEU A 1 90 ? -11.002 -0.458 20.746 1.00 94.88 90 LEU A C 1
ATOM 722 O O . LEU A 1 90 ? -11.654 -0.105 19.762 1.00 94.88 90 LEU A O 1
ATOM 726 N N . ASN A 1 91 ? -11.484 -1.362 21.602 1.00 93.75 91 ASN A N 1
ATOM 727 C CA . ASN A 1 91 ? -12.739 -2.100 21.415 1.00 93.75 91 ASN A CA 1
ATOM 728 C C . ASN A 1 91 ? -13.983 -1.406 22.022 1.00 93.75 91 ASN A C 1
ATOM 730 O O . ASN A 1 91 ? -14.975 -2.044 22.364 1.00 93.75 91 ASN A O 1
ATOM 734 N N . GLN A 1 92 ? -13.962 -0.084 22.203 1.00 95.12 92 GLN A N 1
ATOM 735 C CA . GLN A 1 92 ? -15.110 0.648 22.763 1.00 95.12 92 GLN A CA 1
ATOM 736 C C . GLN A 1 92 ? -16.269 0.764 21.754 1.00 95.12 92 GLN A C 1
ATOM 738 O O . GLN A 1 92 ? -17.413 0.986 22.153 1.00 95.12 92 GLN A O 1
ATOM 743 N N . PHE A 1 93 ? -15.986 0.600 20.453 1.00 94.00 93 PHE A N 1
ATOM 744 C CA . PHE A 1 93 ? -16.956 0.740 19.360 1.00 94.00 93 PHE A CA 1
ATOM 745 C C . PHE A 1 93 ? -16.801 -0.357 18.279 1.00 94.00 93 PHE A C 1
ATOM 747 O O . PHE A 1 93 ? -16.575 -0.027 17.116 1.00 94.00 93 PHE A O 1
ATOM 754 N N . PRO A 1 94 ? -16.949 -1.658 18.596 1.00 89.38 94 PRO A N 1
ATOM 755 C CA . PRO A 1 94 ? -16.610 -2.772 17.691 1.00 89.38 94 PRO A CA 1
ATOM 756 C C . PRO A 1 94 ? -17.330 -2.760 16.335 1.00 89.38 94 PRO A C 1
ATOM 758 O O . PRO A 1 94 ? -16.803 -3.257 15.343 1.00 89.38 94 PRO A O 1
ATOM 761 N N . GLN A 1 95 ? -18.541 -2.198 16.277 1.00 89.06 95 GLN A N 1
ATOM 762 C CA . GLN A 1 95 ? -19.324 -2.104 15.039 1.00 89.06 95 GLN A CA 1
ATOM 763 C C . GLN A 1 95 ? -18.919 -0.912 14.156 1.00 89.06 95 GLN A C 1
ATOM 765 O O . GLN A 1 95 ? -19.227 -0.896 12.969 1.00 89.06 95 GLN A O 1
ATOM 770 N N . GLU A 1 96 ? -18.240 0.090 14.720 1.00 90.00 96 GLU A N 1
ATOM 771 C CA . GLU A 1 96 ? -17.955 1.369 14.051 1.00 90.00 96 GLU A CA 1
ATOM 772 C C . GLU A 1 96 ? -16.454 1.638 13.877 1.00 90.00 96 GLU A C 1
ATOM 774 O O . GLU A 1 96 ? -16.062 2.406 12.995 1.00 90.00 96 GLU A O 1
ATOM 779 N N . LEU A 1 97 ? -15.618 0.999 14.698 1.00 92.81 97 LEU A N 1
ATOM 780 C CA . LEU A 1 97 ? -14.174 1.166 14.753 1.00 92.81 97 LEU A CA 1
ATOM 781 C C . LEU A 1 97 ? -13.493 -0.207 14.696 1.00 92.81 97 LEU A C 1
ATOM 783 O O . LEU A 1 97 ? -13.255 -0.851 15.712 1.00 92.81 97 LEU A O 1
ATOM 787 N N . ALA A 1 98 ? -13.160 -0.643 13.485 1.00 95.06 98 ALA A N 1
ATOM 788 C CA . ALA A 1 98 ? -12.368 -1.846 13.252 1.00 95.06 98 ALA A CA 1
ATOM 789 C C . ALA A 1 98 ? -10.941 -1.441 12.856 1.00 95.06 98 ALA A C 1
ATOM 791 O O . ALA A 1 98 ? -10.657 -1.286 11.669 1.00 95.06 98 ALA A O 1
ATOM 792 N N . VAL A 1 99 ? -10.064 -1.237 13.847 1.00 96.69 99 VAL A N 1
ATOM 793 C CA . VAL A 1 99 ? -8.718 -0.654 13.658 1.00 96.69 99 VAL A CA 1
ATOM 794 C C . VAL A 1 99 ? -7.910 -1.398 12.593 1.00 96.69 99 VAL A C 1
ATOM 796 O O . VAL A 1 99 ? -7.500 -0.770 11.626 1.00 96.69 99 VAL A O 1
ATOM 799 N N . GLY A 1 100 ? -7.801 -2.729 12.669 1.00 96.38 100 GLY A N 1
ATOM 800 C CA . GLY A 1 100 ? -7.078 -3.511 11.654 1.00 96.38 100 GLY A CA 1
ATOM 801 C C . GLY A 1 100 ? -7.643 -3.374 10.230 1.00 96.38 100 GLY A C 1
ATOM 802 O O . GLY A 1 100 ? -6.885 -3.324 9.267 1.00 96.38 100 GLY A O 1
ATOM 803 N N . LYS A 1 101 ? -8.969 -3.230 10.072 1.00 96.44 101 LYS A N 1
ATOM 804 C CA . LYS A 1 101 ? -9.588 -2.993 8.751 1.00 96.44 101 LYS A CA 1
ATOM 805 C C . LYS A 1 101 ?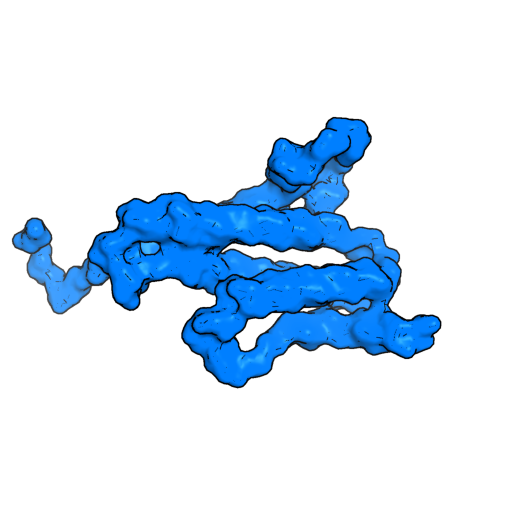 -9.296 -1.585 8.232 1.00 96.44 101 LYS A C 1
ATOM 807 O O . LYS A 1 101 ? -9.056 -1.411 7.043 1.00 96.44 101 LYS A O 1
ATOM 812 N N . ILE A 1 102 ? -9.330 -0.592 9.123 1.00 97.12 102 ILE A N 1
ATOM 813 C CA . ILE A 1 102 ? -8.995 0.800 8.800 1.00 97.12 102 ILE A CA 1
ATOM 814 C C . ILE A 1 102 ? -7.515 0.908 8.418 1.00 97.12 102 ILE A C 1
ATOM 816 O O . ILE A 1 102 ? -7.205 1.592 7.449 1.00 97.12 102 ILE A O 1
ATOM 820 N N . SER A 1 103 ? -6.632 0.216 9.143 1.00 98.44 103 SER A N 1
ATOM 821 C CA . SER A 1 103 ? -5.200 0.134 8.852 1.00 98.44 103 SER A CA 1
ATOM 822 C C . SER A 1 103 ? -4.951 -0.419 7.455 1.00 98.44 103 SER A C 1
ATOM 824 O O . SER A 1 103 ? -4.394 0.287 6.617 1.00 98.44 103 SER A O 1
ATOM 826 N N . A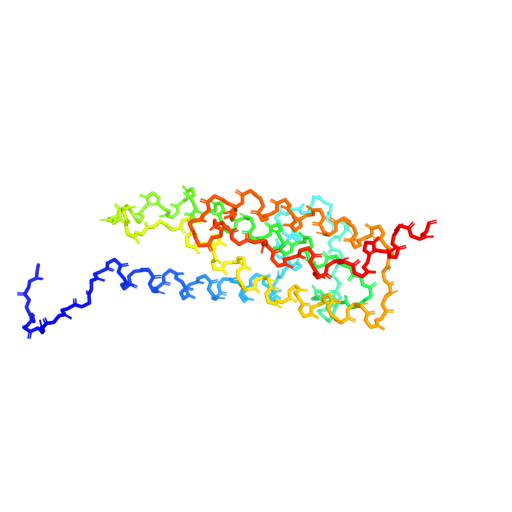LA A 1 104 ? -5.486 -1.607 7.150 1.00 98.31 104 ALA A N 1
ATOM 827 C CA . ALA A 1 104 ? -5.366 -2.211 5.824 1.00 98.31 104 ALA A CA 1
ATOM 828 C C . ALA A 1 104 ? -5.835 -1.265 4.703 1.00 98.31 104 ALA A C 1
ATOM 830 O O . ALA A 1 104 ? -5.113 -1.059 3.732 1.00 98.31 104 ALA A O 1
ATOM 831 N N . GLU A 1 105 ? -7.011 -0.646 4.856 1.00 97.62 105 GLU A N 1
ATOM 832 C CA . GLU A 1 105 ? -7.570 0.290 3.872 1.00 97.62 105 GLU A CA 1
ATOM 833 C C . GLU A 1 105 ? -6.672 1.520 3.650 1.00 97.62 105 GLU A C 1
ATOM 835 O O . GLU A 1 105 ? -6.390 1.877 2.508 1.00 97.62 105 GLU A O 1
ATOM 840 N N . VAL A 1 106 ? -6.230 2.186 4.723 1.00 98.38 106 VAL A N 1
ATOM 841 C CA . VAL A 1 106 ? -5.422 3.412 4.614 1.00 98.38 106 VAL A CA 1
ATOM 842 C C . VAL A 1 106 ? -4.039 3.104 4.053 1.00 98.38 106 VAL A C 1
ATOM 844 O O . VAL A 1 106 ? -3.619 3.770 3.108 1.00 98.38 106 VAL A O 1
ATOM 847 N N . MET A 1 107 ? -3.362 2.083 4.585 1.00 98.62 107 MET A N 1
ATOM 848 C CA . MET A 1 107 ? -2.019 1.709 4.141 1.00 98.62 107 MET A CA 1
ATOM 849 C C . MET A 1 107 ? -2.021 1.284 2.673 1.00 98.62 107 MET A C 1
ATOM 851 O O . MET A 1 107 ? -1.141 1.690 1.919 1.00 98.62 107 MET A O 1
ATOM 855 N N . TRP A 1 108 ? -3.039 0.530 2.240 1.00 98.50 108 TRP A N 1
ATOM 856 C CA . TRP A 1 108 ? -3.205 0.177 0.832 1.00 98.50 108 TRP A CA 1
ATOM 857 C C . TRP A 1 108 ? -3.425 1.397 -0.055 1.00 98.50 108 TRP A C 1
ATOM 859 O O . TRP A 1 108 ? -2.791 1.488 -1.096 1.00 98.50 108 TRP A O 1
ATOM 869 N N . ASN A 1 109 ? -4.309 2.325 0.321 1.00 97.94 109 ASN A N 1
ATOM 870 C CA . ASN A 1 109 ? -4.627 3.469 -0.536 1.00 97.94 109 ASN A CA 1
ATOM 871 C C . ASN A 1 109 ? -3.411 4.381 -0.763 1.00 97.94 109 ASN A C 1
ATOM 873 O O . ASN A 1 109 ? -3.209 4.846 -1.882 1.00 97.94 109 ASN A O 1
ATOM 877 N N . LEU A 1 110 ? -2.594 4.598 0.272 1.00 98.62 110 LEU A N 1
ATOM 878 C CA . LEU A 1 110 ? -1.358 5.380 0.162 1.00 98.62 110 LEU A CA 1
ATOM 879 C C . LEU A 1 110 ? -0.318 4.639 -0.692 1.00 98.62 110 LEU A C 1
ATOM 881 O O . LEU A 1 110 ? 0.176 5.181 -1.677 1.00 98.62 110 LEU A O 1
ATOM 885 N N . PHE A 1 111 ? -0.090 3.356 -0.394 1.00 98.75 111 PHE A N 1
ATOM 886 C CA . PHE A 1 111 ? 0.793 2.493 -1.180 1.00 98.75 111 PHE A CA 1
ATOM 887 C C . PHE A 1 111 ? 0.394 2.405 -2.657 1.00 98.75 111 PHE A C 1
ATOM 889 O O . PHE A 1 111 ? 1.248 2.456 -3.535 1.00 98.75 111 PHE A O 1
ATOM 896 N N . ALA A 1 112 ? -0.900 2.264 -2.942 1.00 98.38 112 ALA A N 1
ATOM 897 C CA . ALA A 1 112 ? -1.440 2.144 -4.289 1.00 98.38 112 ALA A CA 1
ATOM 898 C C . ALA A 1 112 ? -1.151 3.390 -5.130 1.00 98.38 112 ALA A C 1
ATOM 900 O O . ALA A 1 112 ? -0.801 3.264 -6.302 1.00 98.38 112 ALA A O 1
ATOM 901 N N . GLN A 1 113 ? -1.272 4.580 -4.534 1.00 98.06 113 GLN A N 1
ATOM 902 C CA . GLN A 1 113 ? -0.968 5.836 -5.212 1.00 98.06 113 GLN A CA 1
ATOM 903 C C . GLN A 1 113 ? 0.512 5.905 -5.615 1.00 98.06 113 GLN A C 1
ATOM 905 O O . GLN A 1 113 ? 0.812 6.173 -6.780 1.00 98.06 113 GLN A O 1
ATOM 910 N N . ASP A 1 114 ? 1.421 5.605 -4.685 1.00 98.56 114 ASP A N 1
ATOM 911 C CA . ASP A 1 114 ? 2.863 5.647 -4.949 1.00 98.56 114 ASP A CA 1
ATOM 912 C C . ASP A 1 114 ? 3.303 4.547 -5.923 1.00 98.56 114 ASP A C 1
ATOM 914 O O . ASP A 1 114 ? 4.071 4.802 -6.850 1.00 98.56 114 ASP A O 1
ATOM 918 N N . MET A 1 115 ? 2.774 3.330 -5.762 1.00 98.62 115 MET A N 1
ATOM 919 C CA . MET A 1 115 ? 3.063 2.197 -6.641 1.00 98.62 115 MET A CA 1
ATOM 920 C C . MET A 1 115 ? 2.603 2.468 -8.073 1.00 98.62 115 MET A C 1
ATOM 922 O O . MET A 1 115 ? 3.343 2.193 -9.016 1.00 98.62 115 MET A O 1
ATOM 926 N N . LYS A 1 116 ? 1.401 3.027 -8.253 1.00 98.56 116 LYS A N 1
ATOM 927 C CA . LYS A 1 116 ? 0.890 3.388 -9.578 1.00 98.56 116 LYS A CA 1
ATOM 928 C C . LYS A 1 116 ? 1.833 4.365 -10.279 1.00 98.56 116 LYS A C 1
ATOM 930 O O . LYS A 1 116 ? 2.265 4.086 -11.394 1.00 98.56 116 LYS A O 1
ATOM 935 N N . TYR A 1 117 ? 2.193 5.462 -9.611 1.00 98.19 117 TYR A N 1
ATOM 936 C CA . TYR A 1 117 ? 3.112 6.454 -10.173 1.00 98.19 117 TYR A CA 1
ATOM 937 C C . TYR A 1 117 ? 4.486 5.846 -10.490 1.00 98.19 117 TYR A C 1
ATOM 939 O O . TYR A 1 117 ? 5.067 6.106 -11.542 1.00 98.19 117 TYR A O 1
ATOM 947 N N . ALA A 1 118 ? 4.994 4.984 -9.609 1.00 98.31 118 ALA A N 1
ATOM 948 C CA . ALA A 1 118 ? 6.252 4.294 -9.841 1.00 98.31 118 ALA A CA 1
ATOM 949 C C . ALA A 1 118 ? 6.196 3.401 -11.084 1.00 98.31 118 ALA A C 1
ATOM 951 O O . ALA A 1 118 ? 7.114 3.439 -11.899 1.00 98.31 118 ALA A O 1
ATOM 952 N N . MET A 1 119 ? 5.129 2.620 -11.266 1.00 98.56 119 MET A N 1
ATOM 953 C CA . MET A 1 119 ? 4.988 1.750 -12.436 1.00 98.56 119 MET A CA 1
ATOM 954 C C . MET A 1 119 ? 4.852 2.548 -13.738 1.00 98.56 119 MET A C 1
ATOM 956 O O . MET A 1 119 ? 5.496 2.187 -14.721 1.00 98.56 119 MET A O 1
ATOM 960 N N . GLU A 1 120 ? 4.128 3.672 -13.728 1.00 98.44 120 GLU A N 1
ATOM 961 C CA . GLU A 1 120 ? 4.078 4.611 -14.861 1.00 98.44 120 GLU A CA 1
ATOM 962 C C . GLU A 1 120 ? 5.477 5.155 -15.216 1.00 98.44 120 GLU A C 1
ATOM 964 O O . GLU A 1 120 ? 5.820 5.314 -16.388 1.00 98.44 120 GLU A O 1
ATOM 969 N N . GLU A 1 121 ? 6.325 5.415 -14.218 1.00 98.19 121 GLU A N 1
ATOM 970 C CA . GLU A 1 121 ? 7.699 5.870 -14.444 1.00 98.19 121 GLU A CA 1
ATOM 971 C C . GLU A 1 121 ? 8.620 4.744 -14.938 1.00 98.19 121 GLU A C 1
ATOM 973 O O . GLU A 1 121 ? 9.426 4.945 -15.853 1.00 98.19 121 GLU A O 1
ATOM 978 N N . HIS A 1 122 ? 8.483 3.534 -14.392 1.00 98.44 122 HIS A N 1
ATOM 979 C CA . HIS A 1 122 ? 9.216 2.361 -14.864 1.00 98.44 122 HIS A CA 1
ATOM 980 C C . HIS A 1 122 ? 8.823 1.971 -16.293 1.00 98.44 122 HIS A C 1
ATOM 982 O O . HIS A 1 122 ? 9.681 1.481 -17.024 1.00 98.44 122 HIS A O 1
ATOM 988 N N . GLU A 1 123 ? 7.581 2.205 -16.721 1.00 97.94 123 GLU A N 1
ATOM 989 C CA . GLU A 1 123 ? 7.124 1.883 -18.077 1.00 97.94 123 GLU A CA 1
ATOM 990 C C . GLU A 1 123 ? 7.882 2.692 -19.139 1.00 97.94 123 GLU A C 1
ATOM 992 O O . GLU A 1 123 ? 8.195 2.169 -20.212 1.00 97.94 123 GLU A O 1
ATOM 997 N N . LYS A 1 124 ? 8.239 3.943 -18.816 1.00 97.94 124 LYS A N 1
ATOM 998 C CA . LYS A 1 124 ? 9.019 4.832 -19.692 1.00 97.94 124 LYS A CA 1
ATOM 999 C C . LYS A 1 124 ? 10.472 4.378 -19.858 1.00 97.94 124 LYS A C 1
ATOM 1001 O O . LYS A 1 124 ? 11.077 4.658 -20.888 1.00 97.94 124 LYS A O 1
ATOM 1006 N N . HIS A 1 125 ? 11.037 3.720 -18.843 1.00 95.94 125 HIS A N 1
ATOM 1007 C CA . HIS A 1 125 ? 12.479 3.456 -18.750 1.00 95.94 125 HIS A CA 1
ATOM 1008 C C . HIS A 1 125 ? 12.861 1.984 -18.942 1.00 95.94 125 HIS A C 1
ATOM 1010 O O . HIS A 1 125 ? 13.877 1.702 -19.569 1.00 95.94 125 HIS A O 1
ATOM 1016 N N . ARG A 1 126 ? 12.077 1.055 -18.378 1.00 95.00 126 ARG A N 1
ATOM 1017 C CA . ARG A 1 126 ? 12.247 -0.410 -18.460 1.00 95.00 126 ARG A CA 1
ATOM 1018 C C . ARG A 1 126 ? 13.677 -0.895 -18.186 1.00 95.00 126 ARG A C 1
ATOM 1020 O O . ARG A 1 126 ? 14.229 -1.705 -18.921 1.00 95.00 126 ARG A O 1
ATOM 1027 N N . LEU A 1 127 ? 14.283 -0.394 -17.108 1.00 96.94 127 LEU A N 1
ATOM 1028 C CA . LEU A 1 127 ? 15.674 -0.708 -16.743 1.00 96.94 127 LEU A CA 1
ATOM 1029 C C . LEU A 1 127 ? 15.827 -1.975 -15.883 1.00 96.94 127 LEU A C 1
ATOM 1031 O O . LEU A 1 127 ? 16.950 -2.413 -15.648 1.00 96.94 127 LEU A O 1
ATOM 1035 N N . CYS A 1 128 ? 14.726 -2.548 -15.390 1.00 97.44 128 CYS A N 1
ATOM 1036 C CA . CYS A 1 128 ? 14.733 -3.776 -14.588 1.00 97.44 128 CYS A CA 1
ATOM 1037 C C . CYS A 1 128 ? 14.363 -4.990 -15.451 1.00 97.44 128 CYS A C 1
ATOM 1039 O O . CYS A 1 128 ? 13.786 -4.843 -16.529 1.00 97.44 128 CYS A O 1
ATOM 1041 N N . ARG A 1 129 ? 14.653 -6.207 -14.976 1.00 97.50 129 ARG A N 1
ATOM 1042 C CA . ARG A 1 129 ? 14.262 -7.425 -15.701 1.00 97.50 129 ARG A CA 1
ATOM 1043 C C . ARG A 1 129 ? 12.757 -7.646 -15.568 1.00 97.50 129 ARG A C 1
ATOM 1045 O O . ARG A 1 129 ? 12.192 -7.430 -14.497 1.00 97.50 129 ARG A O 1
ATOM 1052 N N . SER A 1 130 ? 12.130 -8.160 -16.621 1.00 97.19 130 SER A N 1
ATOM 1053 C CA . SER A 1 130 ? 10.718 -8.575 -16.643 1.00 97.19 130 SER A CA 1
ATOM 1054 C C . SER A 1 130 ? 10.338 -9.440 -15.427 1.00 97.19 130 SER A C 1
ATOM 1056 O O . SER A 1 130 ? 9.342 -9.178 -14.756 1.00 97.19 130 SER A O 1
ATOM 1058 N N . ALA A 1 131 ? 11.193 -10.402 -15.061 1.00 97.88 131 ALA A N 1
ATOM 1059 C CA . ALA A 1 131 ? 11.016 -11.265 -13.894 1.00 97.88 131 ALA A CA 1
ATOM 1060 C C . ALA A 1 131 ? 10.926 -10.490 -12.564 1.00 97.88 131 ALA A C 1
ATOM 1062 O O . ALA A 1 131 ? 10.167 -10.887 -11.678 1.00 97.88 131 ALA A O 1
ATOM 1063 N N . ASP A 1 132 ? 11.655 -9.380 -12.417 1.00 98.25 132 ASP A N 1
ATOM 1064 C CA . ASP A 1 132 ? 11.620 -8.559 -11.203 1.00 98.25 132 ASP A CA 1
ATOM 1065 C C . ASP A 1 132 ? 10.252 -7.846 -11.082 1.00 98.25 132 ASP A C 1
ATOM 1067 O O . ASP A 1 132 ? 9.649 -7.841 -10.004 1.00 98.25 132 ASP A O 1
ATOM 1071 N N . TYR A 1 133 ? 9.694 -7.353 -12.198 1.00 98.50 133 TYR A N 1
ATOM 1072 C CA . TYR A 1 133 ? 8.330 -6.805 -12.247 1.00 98.50 133 TYR A CA 1
ATOM 1073 C C . TYR A 1 133 ? 7.263 -7.863 -11.957 1.00 98.50 133 TYR A C 1
ATOM 1075 O O . TYR A 1 133 ? 6.322 -7.597 -11.209 1.00 98.50 133 TYR A O 1
ATOM 1083 N N . MET A 1 134 ? 7.416 -9.077 -12.495 1.00 98.38 134 MET A N 1
ATOM 1084 C CA . MET A 1 134 ? 6.492 -10.182 -12.221 1.00 98.38 134 MET A CA 1
ATOM 1085 C C . MET A 1 134 ? 6.484 -10.545 -10.736 1.00 98.38 134 MET A C 1
ATOM 1087 O O . MET A 1 134 ? 5.416 -10.677 -10.138 1.00 98.38 134 MET A O 1
ATOM 1091 N N . ASN A 1 135 ? 7.659 -10.640 -10.112 1.00 98.44 135 ASN A N 1
ATOM 1092 C CA . ASN A 1 135 ? 7.777 -10.896 -8.677 1.00 98.44 135 ASN A CA 1
ATOM 1093 C C . ASN A 1 135 ? 7.083 -9.809 -7.847 1.00 98.44 135 ASN A C 1
ATOM 1095 O O . ASN A 1 135 ? 6.348 -10.123 -6.904 1.00 98.44 135 ASN A O 1
ATOM 1099 N N . LEU A 1 136 ? 7.264 -8.537 -8.215 1.00 98.69 136 LEU A N 1
ATOM 1100 C CA . LEU A 1 136 ? 6.584 -7.428 -7.553 1.00 98.69 136 LEU A CA 1
ATOM 1101 C C . LEU A 1 136 ? 5.061 -7.502 -7.745 1.00 98.69 136 LEU A C 1
ATOM 1103 O O . LEU A 1 136 ? 4.325 -7.396 -6.763 1.00 98.69 136 LEU A O 1
ATOM 1107 N N . HIS A 1 137 ? 4.583 -7.779 -8.961 1.00 98.69 137 HIS A N 1
ATOM 1108 C CA . HIS A 1 137 ? 3.161 -7.968 -9.253 1.00 98.69 137 HIS A CA 1
ATOM 1109 C C . HIS A 1 137 ? 2.549 -9.087 -8.394 1.00 98.69 137 HIS A C 1
ATOM 1111 O O . HIS A 1 137 ? 1.494 -8.894 -7.783 1.00 98.69 137 HIS A O 1
ATOM 1117 N N . PHE A 1 138 ? 3.218 -10.239 -8.273 1.00 98.50 138 PHE A N 1
ATOM 1118 C CA . PHE A 1 138 ? 2.763 -11.327 -7.402 1.00 98.50 138 PHE A CA 1
ATOM 1119 C C . PHE A 1 138 ? 2.692 -10.902 -5.933 1.00 98.50 138 PHE A C 1
ATOM 1121 O O . PHE A 1 138 ? 1.728 -11.250 -5.245 1.00 98.50 138 PHE A O 1
ATOM 1128 N N . LYS A 1 139 ? 3.664 -10.118 -5.457 1.00 98.62 139 LYS A N 1
ATOM 1129 C CA . LYS A 1 139 ? 3.679 -9.631 -4.074 1.00 98.62 139 LYS A CA 1
ATOM 1130 C C . LYS A 1 139 ? 2.552 -8.627 -3.802 1.00 98.62 139 LYS A C 1
ATOM 1132 O O . LYS A 1 139 ? 1.879 -8.742 -2.779 1.00 98.62 139 LYS A O 1
ATOM 1137 N N . VAL A 1 140 ? 2.278 -7.713 -4.736 1.00 98.69 140 VAL A N 1
ATOM 1138 C CA . VAL A 1 140 ? 1.138 -6.777 -4.661 1.00 98.69 140 VAL A CA 1
ATOM 1139 C C . VAL A 1 140 ? -0.193 -7.531 -4.697 1.00 98.69 140 VAL A C 1
ATOM 1141 O O . VAL A 1 140 ? -1.076 -7.270 -3.881 1.00 98.69 140 VAL A O 1
ATOM 1144 N N . LYS A 1 141 ? -0.322 -8.526 -5.584 1.00 98.19 141 LYS A N 1
ATOM 1145 C CA . LYS A 1 141 ? -1.494 -9.409 -5.641 1.00 98.19 141 LYS A CA 1
ATOM 1146 C C . LYS A 1 141 ? -1.724 -10.130 -4.314 1.00 98.19 141 LYS A C 1
ATOM 1148 O O . LYS A 1 141 ? -2.874 -10.253 -3.891 1.00 98.19 141 LYS A O 1
ATOM 1153 N N . TRP A 1 142 ? -0.672 -10.642 -3.678 1.00 98.44 142 TRP A N 1
ATOM 1154 C CA . TRP A 1 142 ? -0.788 -11.294 -2.375 1.00 98.44 142 TRP A CA 1
ATOM 1155 C C . TRP A 1 142 ? -1.271 -10.308 -1.304 1.00 98.44 142 TRP A C 1
ATOM 1157 O O . TRP A 1 142 ? -2.290 -10.580 -0.675 1.00 98.44 142 TRP A O 1
ATOM 1167 N N . LEU A 1 143 ? -0.637 -9.132 -1.189 1.00 98.44 143 LEU A N 1
ATOM 1168 C CA . LEU A 1 143 ? -1.032 -8.084 -0.239 1.00 98.44 143 LEU A CA 1
ATOM 1169 C C . LEU A 1 143 ? -2.518 -7.719 -0.389 1.00 98.44 143 LEU A C 1
ATOM 1171 O O . LEU A 1 143 ? -3.261 -7.711 0.591 1.00 98.44 143 LEU A O 1
ATOM 1175 N N . TYR A 1 144 ? -2.969 -7.476 -1.625 1.00 98.00 144 TYR A N 1
ATOM 1176 C CA . TYR A 1 144 ? -4.362 -7.131 -1.908 1.00 98.00 144 TYR A CA 1
ATOM 1177 C C . TYR A 1 144 ? -5.336 -8.246 -1.503 1.00 98.00 144 TYR A C 1
ATOM 1179 O O . TYR A 1 144 ? -6.353 -8.001 -0.851 1.00 98.00 144 TYR A O 1
ATOM 1187 N N . ASN A 1 145 ? -5.042 -9.488 -1.894 1.00 96.62 145 ASN A N 1
ATOM 1188 C CA . ASN A 1 145 ? -5.934 -10.613 -1.620 1.00 96.62 145 ASN A CA 1
ATOM 1189 C C . ASN A 1 145 ? -6.032 -10.933 -0.128 1.00 96.62 145 ASN A C 1
ATOM 1191 O O . ASN A 1 145 ? -7.125 -11.253 0.333 1.00 96.62 145 ASN A O 1
ATOM 1195 N N . GLU A 1 146 ? -4.917 -10.836 0.593 1.00 97.75 146 GLU A N 1
ATOM 1196 C CA . GLU A 1 146 ? -4.846 -11.165 2.015 1.00 97.75 146 GLU A CA 1
ATOM 1197 C C . GLU A 1 146 ? -5.563 -10.110 2.871 1.00 97.75 146 GLU A C 1
ATOM 1199 O O . GLU A 1 146 ? -6.385 -10.447 3.724 1.00 97.75 146 GLU A O 1
ATOM 1204 N N . TYR A 1 147 ? -5.320 -8.822 2.603 1.00 97.19 147 TYR A N 1
ATOM 1205 C CA . TYR A 1 147 ? -5.737 -7.747 3.510 1.00 97.19 147 TYR A CA 1
ATOM 1206 C C . TYR A 1 147 ? -6.938 -6.924 3.027 1.00 97.19 147 TYR A C 1
ATOM 1208 O O . TYR A 1 147 ? -7.666 -6.373 3.855 1.00 97.19 147 TYR A O 1
ATOM 1216 N N . LEU A 1 148 ? -7.181 -6.834 1.713 1.00 96.06 148 LEU A N 1
ATOM 1217 C CA . LEU A 1 148 ? -8.146 -5.883 1.142 1.00 96.06 148 LEU A CA 1
ATOM 1218 C C . LEU A 1 148 ? -9.386 -6.556 0.562 1.00 96.06 148 LEU A C 1
ATOM 1220 O O . LEU A 1 148 ? -10.488 -6.039 0.719 1.00 96.06 148 LEU A O 1
ATOM 1224 N N . ARG A 1 149 ? -9.242 -7.724 -0.071 1.00 92.56 149 ARG A N 1
ATOM 1225 C CA . ARG A 1 149 ? -10.328 -8.378 -0.828 1.00 92.56 149 ARG A CA 1
ATOM 1226 C C . ARG A 1 149 ? -11.605 -8.627 -0.021 1.00 92.56 149 ARG A C 1
ATOM 1228 O O . ARG A 1 149 ? -12.699 -8.627 -0.578 1.00 92.56 149 ARG A O 1
ATOM 1235 N N . SER A 1 150 ? -11.479 -8.874 1.281 1.00 90.69 150 SER A N 1
ATOM 1236 C CA . SER A 1 150 ? -12.630 -9.116 2.160 1.00 90.69 150 SER A CA 1
ATOM 1237 C C . SER A 1 150 ? -13.306 -7.831 2.661 1.00 90.69 150 SER A C 1
ATOM 1239 O O . SER A 1 150 ? -14.421 -7.894 3.187 1.00 90.69 150 SER A O 1
ATOM 1241 N N . LEU A 1 151 ? -12.669 -6.667 2.506 1.00 92.56 151 LEU A N 1
ATOM 1242 C CA . LEU A 1 151 ? -13.167 -5.395 3.020 1.00 92.56 151 LEU A CA 1
ATOM 1243 C C . LEU A 1 151 ? -14.332 -4.864 2.167 1.00 92.56 151 LEU A C 1
ATOM 1245 O O . LEU A 1 151 ? -14.229 -4.860 0.943 1.00 92.56 151 LEU A O 1
ATOM 1249 N N . PRO A 1 152 ? -15.409 -4.328 2.780 1.00 89.44 152 PRO A N 1
ATOM 1250 C CA . PRO A 1 152 ? -16.592 -3.869 2.044 1.00 89.44 152 PRO A CA 1
ATOM 1251 C C . PRO A 1 152 ? -16.307 -2.850 0.934 1.00 89.44 152 PRO A C 1
ATOM 1253 O O . PRO A 1 152 ? -16.932 -2.911 -0.116 1.00 89.44 152 PRO A O 1
ATOM 1256 N N . ALA A 1 153 ? -15.344 -1.944 1.142 1.00 86.06 153 ALA A N 1
ATOM 1257 C CA . ALA A 1 153 ? -14.974 -0.919 0.161 1.00 86.06 153 ALA A CA 1
ATOM 1258 C C . ALA A 1 153 ? -14.363 -1.491 -1.133 1.00 86.06 153 ALA A C 1
ATOM 1260 O O . ALA A 1 153 ? -14.348 -0.813 -2.154 1.00 86.06 153 ALA A O 1
ATOM 1261 N N . PHE A 1 154 ? -13.880 -2.734 -1.092 1.00 87.44 154 PHE A N 1
ATOM 1262 C CA . PHE A 1 154 ? -13.203 -3.406 -2.199 1.00 87.44 154 PHE A CA 1
ATOM 1263 C C . PHE A 1 154 ? -14.005 -4.602 -2.737 1.00 87.44 154 PHE A C 1
ATOM 1265 O O . PHE A 1 154 ? -13.526 -5.338 -3.596 1.00 87.44 154 PHE A O 1
ATOM 1272 N N . GLN A 1 155 ? -15.236 -4.807 -2.253 1.00 84.62 155 GLN A N 1
ATOM 1273 C CA . GLN A 1 155 ? -16.127 -5.842 -2.769 1.00 84.62 155 GLN A CA 1
ATOM 1274 C C . GLN A 1 155 ? -16.893 -5.337 -3.991 1.00 84.62 155 GLN A C 1
ATOM 1276 O O . GLN A 1 155 ? -17.649 -4.374 -3.898 1.00 84.62 155 GLN A O 1
ATOM 1281 N N . GLY A 1 156 ? -16.745 -6.028 -5.123 1.00 76.94 156 GLY A N 1
ATOM 1282 C CA . GLY A 1 156 ? -17.509 -5.778 -6.350 1.00 76.94 156 GLY A CA 1
ATOM 1283 C C . GLY A 1 156 ? -16.671 -5.209 -7.499 1.00 76.94 156 GLY A C 1
ATOM 1284 O O . GLY A 1 156 ? -16.679 -5.813 -8.572 1.00 76.94 156 GLY A O 1
ATOM 1285 N N . PRO A 1 157 ? -15.936 -4.097 -7.311 1.00 82.38 157 PRO A N 1
ATOM 1286 C CA . PRO A 1 157 ? -15.060 -3.560 -8.343 1.00 82.38 157 PRO A CA 1
ATOM 1287 C C . PRO A 1 157 ? -13.919 -4.513 -8.700 1.00 82.38 157 PRO A C 1
ATOM 1289 O O . PRO A 1 157 ? -13.391 -5.235 -7.852 1.00 82.38 157 PRO A O 1
ATOM 1292 N N . VAL A 1 158 ? -13.503 -4.473 -9.964 1.00 87.12 158 VAL A N 1
ATOM 1293 C CA . VAL A 1 158 ? -12.237 -5.076 -10.384 1.00 87.12 158 VAL A CA 1
ATOM 1294 C C . VAL A 1 158 ? -11.100 -4.252 -9.763 1.00 87.12 158 VAL A C 1
ATOM 1296 O O . VAL A 1 158 ? -11.133 -3.026 -9.876 1.00 87.12 158 VAL A O 1
ATOM 1299 N N . PRO A 1 159 ? -10.109 -4.875 -9.097 1.00 92.81 159 PRO A N 1
ATOM 1300 C CA . PRO A 1 159 ? -8.975 -4.144 -8.543 1.00 92.81 159 PRO A CA 1
ATOM 1301 C C . PRO A 1 159 ? -8.200 -3.427 -9.649 1.00 92.81 159 PRO A C 1
ATOM 1303 O O . PRO A 1 159 ? -7.971 -4.010 -10.704 1.00 92.81 159 PRO A O 1
ATOM 1306 N N . GLU A 1 160 ? -7.747 -2.200 -9.396 1.00 94.25 160 GLU A N 1
ATOM 1307 C CA . GLU A 1 160 ? -6.985 -1.426 -10.388 1.00 94.25 160 GLU A CA 1
ATOM 1308 C C . GLU A 1 160 ? -5.525 -1.880 -10.517 1.00 94.25 160 GLU A C 1
ATOM 1310 O O . GLU A 1 160 ? -4.921 -1.706 -11.572 1.00 94.25 160 GLU A O 1
ATOM 1315 N N . TYR A 1 161 ? -4.959 -2.492 -9.468 1.00 97.50 161 TYR A N 1
ATOM 1316 C CA . TYR A 1 161 ? -3.529 -2.812 -9.419 1.00 97.50 161 TYR A CA 1
ATOM 1317 C C . TYR A 1 161 ? -2.989 -3.653 -10.592 1.00 97.50 161 TYR A C 1
ATOM 1319 O O . TYR A 1 161 ? -1.846 -3.414 -10.978 1.00 97.50 161 TYR A O 1
ATOM 1327 N N . PRO A 1 162 ? -3.729 -4.616 -11.192 1.00 97.75 162 PRO A N 1
ATOM 1328 C CA . PRO A 1 162 ? -3.213 -5.389 -12.318 1.00 97.75 162 PRO A CA 1
ATOM 1329 C C . PRO A 1 162 ? -2.872 -4.518 -13.531 1.00 97.75 162 PRO A C 1
ATOM 1331 O O . PRO A 1 162 ? -1.904 -4.815 -14.225 1.00 97.75 162 PRO A O 1
ATOM 1334 N N . ALA A 1 163 ? -3.615 -3.427 -13.754 1.00 97.88 163 ALA A N 1
ATOM 1335 C CA . ALA A 1 163 ? -3.382 -2.523 -14.880 1.00 97.88 163 ALA A CA 1
ATOM 1336 C C . ALA A 1 163 ? -2.024 -1.808 -14.777 1.00 97.88 163 ALA A C 1
ATOM 1338 O O . ALA A 1 163 ? -1.402 -1.528 -15.794 1.00 97.88 163 ALA A O 1
ATOM 1339 N N . TRP A 1 164 ? -1.513 -1.573 -13.562 1.00 98.44 164 TRP A N 1
ATOM 1340 C CA . TRP A 1 164 ? -0.189 -0.964 -13.366 1.00 98.44 164 TRP A CA 1
ATOM 1341 C C . TRP A 1 164 ? 0.944 -1.878 -13.851 1.00 98.44 164 TRP A C 1
ATOM 1343 O O . TRP A 1 164 ? 2.021 -1.402 -14.191 1.00 98.44 164 TRP A O 1
ATOM 1353 N N . PHE A 1 165 ? 0.710 -3.194 -13.871 1.00 98.56 165 PHE A N 1
ATOM 1354 C CA . PHE A 1 165 ? 1.708 -4.193 -14.250 1.00 98.56 165 PHE A CA 1
ATOM 1355 C C . PHE A 1 165 ? 1.521 -4.738 -15.672 1.00 98.56 165 PHE A C 1
ATOM 1357 O O . PHE A 1 165 ? 2.413 -5.420 -16.175 1.00 98.56 165 PHE A O 1
ATOM 1364 N N . GLU A 1 166 ? 0.395 -4.446 -16.328 1.00 98.19 166 GLU A N 1
ATOM 1365 C CA . GLU A 1 166 ? 0.045 -4.972 -17.654 1.00 98.19 166 GLU A CA 1
ATOM 1366 C C . GLU A 1 166 ? 1.166 -4.789 -18.699 1.00 98.19 166 GLU A C 1
ATOM 1368 O O . GLU A 1 166 ? 1.556 -5.792 -19.305 1.00 98.19 166 GLU A O 1
ATOM 1373 N N . PRO A 1 167 ? 1.795 -3.604 -18.855 1.00 98.12 167 PRO A N 1
ATOM 1374 C CA . PRO A 1 167 ? 2.855 -3.413 -19.849 1.00 98.12 167 PRO A CA 1
ATOM 1375 C C . PRO A 1 167 ? 4.110 -4.263 -19.601 1.00 98.12 167 PRO A C 1
ATOM 1377 O O . PRO A 1 167 ? 4.870 -4.530 -20.534 1.00 98.12 167 PRO A O 1
ATOM 1380 N N . PHE A 1 168 ? 4.359 -4.667 -1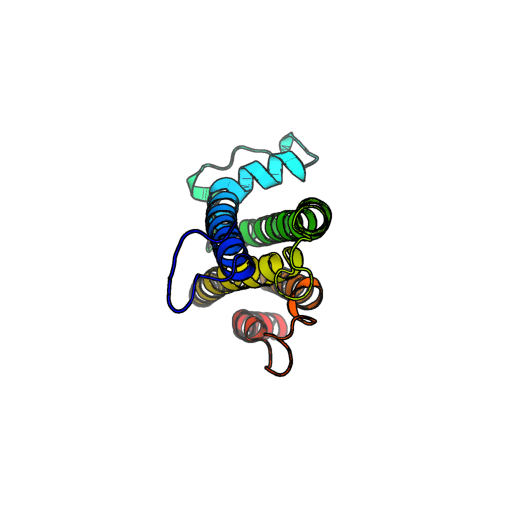8.353 1.00 98.25 168 PHE A N 1
ATOM 1381 C CA . PHE A 1 168 ? 5.499 -5.510 -17.978 1.00 98.25 168 PHE A CA 1
ATOM 1382 C C . PHE A 1 168 ? 5.167 -6.997 -18.102 1.00 98.25 168 PHE A C 1
ATOM 1384 O O . PHE A 1 168 ? 6.033 -7.786 -18.469 1.00 98.25 168 PHE A O 1
ATOM 1391 N N . VAL A 1 169 ? 3.910 -7.379 -17.847 1.00 97.94 169 VAL A N 1
ATOM 1392 C CA . VAL A 1 169 ? 3.421 -8.743 -18.095 1.00 97.94 169 VAL A CA 1
ATOM 1393 C C . VAL A 1 169 ? 3.472 -9.056 -19.588 1.00 97.94 169 VAL A C 1
ATOM 1395 O O . VAL A 1 169 ? 3.933 -10.128 -19.959 1.00 97.94 169 VAL A O 1
ATOM 1398 N N . LEU A 1 170 ? 3.039 -8.123 -20.442 1.00 97.69 170 LEU A N 1
ATOM 1399 C CA . LEU A 1 170 ? 3.107 -8.293 -21.895 1.00 97.69 170 LEU A CA 1
ATOM 1400 C C . LEU A 1 170 ? 4.552 -8.462 -22.371 1.00 97.69 170 LEU A C 1
ATOM 1402 O O . LEU A 1 170 ? 4.835 -9.411 -23.091 1.00 97.69 170 LEU A O 1
ATOM 1406 N N . GLN A 1 171 ? 5.471 -7.624 -21.881 1.00 96.06 171 GLN A N 1
ATOM 1407 C CA . GLN A 1 171 ? 6.899 -7.776 -22.168 1.00 96.06 171 GLN A CA 1
ATOM 1408 C C . GLN A 1 171 ? 7.420 -9.157 -21.737 1.00 96.06 171 GLN A C 1
ATOM 1410 O O . GLN A 1 171 ? 8.106 -9.816 -22.505 1.00 96.06 171 GLN A O 1
ATOM 1415 N N . TRP A 1 172 ? 7.077 -9.619 -20.532 1.00 97.75 172 TRP A N 1
ATOM 1416 C CA . TRP A 1 172 ? 7.503 -10.933 -20.041 1.00 97.75 172 TRP A CA 1
ATOM 1417 C C . TRP A 1 172 ? 6.967 -12.101 -20.885 1.00 97.75 172 TRP A C 1
ATOM 1419 O O . TRP A 1 172 ? 7.622 -13.130 -20.975 1.00 97.75 172 TRP A O 1
ATOM 1429 N N . LEU A 1 173 ? 5.778 -11.964 -21.483 1.00 96.94 173 LEU A N 1
ATOM 1430 C CA . LEU A 1 173 ? 5.196 -12.983 -22.367 1.00 96.94 173 LEU A CA 1
ATOM 1431 C C . LEU A 1 173 ? 5.840 -13.017 -23.761 1.00 96.94 173 LEU A C 1
ATOM 1433 O O . LEU A 1 173 ? 5.701 -14.021 -24.459 1.00 96.94 173 LEU A O 1
ATOM 1437 N N . GLU A 1 174 ? 6.470 -11.922 -24.182 1.00 96.12 174 GLU A N 1
ATOM 1438 C CA . GLU A 1 174 ? 7.190 -11.824 -25.457 1.00 96.12 174 GLU A CA 1
ATOM 1439 C C . GLU A 1 174 ? 8.629 -12.364 -25.375 1.00 96.12 174 GLU A C 1
ATOM 1441 O O . GLU A 1 174 ? 9.191 -12.731 -26.409 1.00 96.12 174 GLU A O 1
ATOM 1446 N N . GLU A 1 175 ? 9.210 -12.403 -24.170 1.00 94.25 175 GLU A N 1
ATOM 1447 C CA . GLU A 1 175 ? 10.545 -12.949 -23.863 1.00 94.25 175 GLU A CA 1
ATOM 1448 C C . GLU A 1 175 ? 10.584 -14.489 -23.857 1.00 94.25 175 GLU A C 1
ATOM 1450 O O . GLU A 1 175 ? 11.580 -15.040 -24.387 1.00 94.25 175 GLU A O 1
#

Secondary structure (DSSP, 8-state):
------SSPPPHHHHHHHHHHHHHHHHHHHHHHTHHHHHHHHH---GGG-----GGGSS-BTTB-THHHHHHHHHHHHHHHIIIIIHHHTTT-TTT--HHHHHHHHHHHHHHHHHHHHHHHHHHH--S-HHHHHHHHHHHHHHHHHHTTTSGGGSSSPPSHHHHHHHHHHHHHH-

Organism: Micrurus corallinus (NCBI:txid54390)

Sequence (175 aa):
MKVQELQSPPRASQVVKGCVRACLNSTYEYIFNNCHELYSREYQVDPNKAQELPPEEQGPSVKNLDFWPKLITLIVSIVEEDKNSYAPVLNQFPQELAVGKISAEVMWNLFAQDMKYAMEEHEKHRLCRSADYMNLHFKVKWLYNEYLRSLPAFQGPVPEYPAWFEPFVLQWLEE

Radius of gyration: 19.2 Å; chains: 1; bounding box: 55×35×56 Å

Foldseek 3Di:
DDDDPDVDDPDVLVVVLVVLLVVLVVVLVVCQLCLLVVLCVPPNPDPVVNPPDPSVPQHDDLQADVSLLSSLVVLVVQLCCQQPPVQVVPVPPVPRDRRSLSSLVSSCVVSVVVLLVSLVVNLVPVNDDLVRLVVSLVSNVVSCVVRPDPRPVNPPDDDPSVVSSVSSVVVVVVD

InterPro domains:
  IPR010439 MUN domain [PF06292] (14-175)
  IPR010439 MUN domain [SM01145] (13-122)
  IPR014770 Munc13 homology 1 [PS51258] (113-175)
  IPR027080 Protein Unc-13 [PTHR10480] (1-175)